Protein AF-A0A701KYA1-F1 (afdb_monomer_lite)

Structure (mmCIF, N/CA/C/O backbone):
data_AF-A0A701KYA1-F1
#
_entry.id   AF-A0A701KYA1-F1
#
loop_
_atom_site.group_PDB
_atom_site.id
_atom_site.type_symbol
_atom_site.label_atom_id
_atom_site.label_alt_id
_atom_site.label_comp_id
_atom_site.label_asym_id
_atom_site.label_entity_id
_atom_site.label_seq_id
_atom_site.pdbx_PDB_ins_code
_atom_site.Cartn_x
_atom_site.Cartn_y
_atom_site.Cartn_z
_atom_site.occupancy
_atom_site.B_iso_or_equiv
_atom_site.auth_seq_id
_atom_site.auth_comp_id
_atom_site.auth_asym_id
_atom_site.auth_atom_id
_atom_site.pdbx_PDB_model_num
ATOM 1 N N . ASN A 1 1 ? -3.002 10.392 38.183 1.00 80.44 1 ASN A N 1
ATOM 2 C CA . ASN A 1 1 ? -1.542 10.617 38.236 1.00 80.44 1 ASN A CA 1
ATOM 3 C C . ASN A 1 1 ? -1.045 10.773 36.803 1.00 80.44 1 ASN A C 1
ATOM 5 O O . ASN A 1 1 ? -1.096 9.804 36.053 1.00 80.44 1 ASN A O 1
ATOM 9 N N . GLU A 1 2 ? -0.655 11.989 36.421 1.00 92.44 2 GLU A N 1
ATOM 10 C CA . GLU A 1 2 ? -0.251 12.372 35.055 1.00 92.44 2 GLU A CA 1
ATOM 11 C C . GLU A 1 2 ? 0.993 11.626 34.557 1.00 92.44 2 GLU A C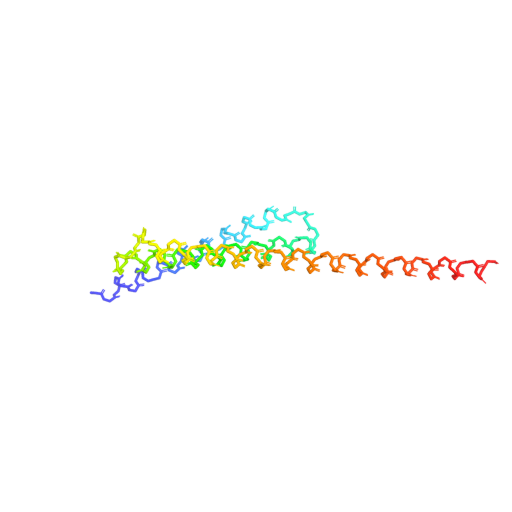 1
ATOM 13 O O . GLU A 1 2 ? 1.091 11.310 33.373 1.00 92.44 2 GLU A O 1
ATOM 18 N N . LEU A 1 3 ? 1.890 11.233 35.469 1.00 93.44 3 LEU A N 1
ATOM 19 C CA . LEU A 1 3 ? 3.074 10.449 35.122 1.00 93.44 3 LEU A CA 1
ATOM 20 C C . LEU A 1 3 ? 2.693 9.102 34.489 1.00 93.44 3 LEU A C 1
ATOM 22 O O . LEU A 1 3 ? 3.246 8.736 33.460 1.00 93.44 3 LEU A O 1
ATOM 26 N N . LYS A 1 4 ? 1.687 8.407 35.043 1.00 92.38 4 LYS A N 1
ATOM 27 C CA . LYS A 1 4 ? 1.215 7.114 34.513 1.00 92.38 4 LYS A CA 1
ATOM 28 C C . LYS A 1 4 ? 0.653 7.242 33.096 1.00 92.38 4 LYS A C 1
ATOM 30 O O . LYS A 1 4 ? 0.940 6.398 32.257 1.00 92.38 4 LYS A O 1
ATOM 35 N N . LYS A 1 5 ? -0.121 8.300 32.821 1.00 93.50 5 LYS A N 1
ATOM 36 C CA . LYS A 1 5 ? -0.648 8.570 31.473 1.00 93.50 5 LYS A CA 1
ATOM 37 C C . LYS A 1 5 ? 0.489 8.833 30.490 1.00 93.50 5 LYS A C 1
ATOM 39 O O . LYS A 1 5 ? 0.517 8.226 29.428 1.00 93.50 5 LYS A O 1
ATOM 44 N N . LYS A 1 6 ? 1.454 9.676 30.874 1.00 94.88 6 LYS A N 1
ATOM 45 C CA . LYS A 1 6 ? 2.614 9.995 30.035 1.00 94.88 6 LYS A CA 1
ATOM 46 C C . LYS A 1 6 ? 3.460 8.756 29.734 1.00 94.88 6 LYS A C 1
ATOM 48 O O . LYS A 1 6 ? 3.854 8.572 28.589 1.00 94.88 6 LYS A O 1
ATOM 53 N N . THR A 1 7 ? 3.689 7.887 30.720 1.00 94.44 7 THR A N 1
ATOM 54 C CA . THR A 1 7 ? 4.370 6.601 30.508 1.00 94.44 7 THR A CA 1
ATOM 55 C C . THR A 1 7 ? 3.614 5.728 29.511 1.00 94.44 7 THR A C 1
ATOM 57 O O . THR A 1 7 ? 4.227 5.254 28.566 1.00 94.44 7 THR A O 1
ATOM 60 N N . LEU A 1 8 ? 2.294 5.572 29.659 1.00 95.19 8 LEU A N 1
ATOM 61 C CA . LEU A 1 8 ? 1.483 4.789 28.718 1.00 95.19 8 LEU A CA 1
ATOM 62 C C . LEU A 1 8 ? 1.570 5.330 27.285 1.00 95.19 8 LEU A C 1
ATOM 64 O O . LEU A 1 8 ? 1.764 4.552 26.355 1.00 95.19 8 LEU A O 1
ATOM 68 N N . THR A 1 9 ? 1.482 6.652 27.105 1.00 94.69 9 THR A N 1
ATOM 69 C CA . THR A 1 9 ? 1.638 7.284 25.788 1.00 94.69 9 THR A CA 1
ATOM 70 C C . THR A 1 9 ? 3.012 6.996 25.184 1.00 94.69 9 THR A C 1
ATOM 72 O O . THR A 1 9 ? 3.088 6.571 24.036 1.00 94.69 9 THR A O 1
ATOM 75 N N . LEU A 1 10 ? 4.092 7.193 25.947 1.00 96.00 10 LEU A N 1
ATOM 76 C CA . LEU A 1 10 ? 5.457 6.980 25.455 1.00 96.00 10 LEU A CA 1
ATOM 77 C C . LEU A 1 10 ? 5.720 5.509 25.113 1.00 96.00 10 LEU A C 1
ATOM 79 O O . LEU A 1 10 ? 6.315 5.218 24.081 1.00 96.00 10 LEU A O 1
ATOM 83 N N . THR A 1 11 ? 5.253 4.572 25.940 1.00 94.75 11 THR A N 1
ATOM 84 C CA . THR A 1 11 ? 5.404 3.138 25.661 1.00 94.75 11 THR A CA 1
ATOM 85 C C . THR A 1 11 ? 4.608 2.717 24.424 1.00 94.75 11 THR A C 1
ATOM 87 O O . THR A 1 11 ? 5.108 1.920 23.639 1.00 94.75 11 THR A O 1
ATOM 90 N N . SER A 1 12 ? 3.414 3.282 24.206 1.00 93.56 12 SER A N 1
ATOM 91 C CA . SER A 1 12 ? 2.654 3.061 22.966 1.00 93.56 12 SER A CA 1
ATOM 92 C C . SER A 1 12 ? 3.420 3.563 21.743 1.00 93.56 12 SER A C 1
ATOM 94 O O . SER A 1 12 ? 3.532 2.841 20.761 1.00 93.56 12 SER A O 1
ATOM 96 N N . GLN A 1 13 ? 3.995 4.766 21.821 1.00 95.00 13 GLN A N 1
ATOM 97 C CA . GLN A 1 13 ? 4.779 5.344 20.725 1.00 95.00 13 GLN A CA 1
ATOM 98 C C . GLN A 1 13 ? 6.008 4.492 20.382 1.00 95.00 13 GLN A C 1
ATOM 100 O O . GLN A 1 13 ? 6.266 4.254 19.206 1.00 95.00 13 GLN A O 1
ATOM 105 N N . LEU A 1 14 ? 6.728 3.990 21.392 1.00 96.44 14 LEU A N 1
ATOM 106 C CA . LEU A 1 14 ? 7.864 3.087 21.183 1.00 96.44 14 LEU A CA 1
ATOM 107 C C . LEU A 1 14 ? 7.433 1.764 20.539 1.00 96.44 14 LEU A C 1
ATOM 109 O O . LEU A 1 14 ? 8.089 1.291 19.617 1.00 96.44 14 LEU A O 1
ATOM 113 N N . ALA A 1 15 ? 6.316 1.180 20.978 1.00 94.81 15 ALA A N 1
ATOM 114 C CA . ALA A 1 15 ? 5.798 -0.052 20.386 1.00 94.81 15 ALA A CA 1
ATOM 115 C C . ALA A 1 15 ? 5.411 0.134 18.906 1.00 94.81 15 ALA A C 1
ATOM 117 O O . ALA A 1 15 ? 5.691 -0.740 18.076 1.00 94.81 15 ALA A O 1
ATOM 118 N N . ASP A 1 16 ? 4.815 1.280 18.567 1.00 92.31 16 ASP A N 1
ATOM 119 C CA . ASP A 1 16 ? 4.489 1.646 17.187 1.00 92.31 16 ASP A CA 1
ATOM 120 C C . ASP A 1 16 ? 5.759 1.829 16.342 1.00 92.31 16 ASP A C 1
ATOM 122 O O . ASP A 1 16 ? 5.828 1.343 15.210 1.00 92.31 16 ASP A O 1
ATOM 126 N N . GLU A 1 17 ? 6.782 2.486 16.891 1.00 94.50 17 GLU A N 1
ATOM 127 C CA . GLU A 1 17 ? 8.077 2.676 16.232 1.00 94.50 17 GLU A CA 1
ATOM 128 C C . GLU A 1 17 ? 8.776 1.339 15.962 1.00 94.50 17 GLU A C 1
ATOM 130 O O . GLU A 1 17 ? 9.148 1.057 14.822 1.00 94.50 17 GLU A O 1
ATOM 135 N N . GLU A 1 18 ? 8.879 0.467 16.965 1.00 94.69 18 GLU A N 1
ATOM 136 C CA . GLU A 1 18 ? 9.459 -0.865 16.794 1.00 94.69 18 GLU A CA 1
ATOM 137 C C . GLU A 1 18 ? 8.714 -1.690 15.737 1.00 94.69 18 GLU A C 1
ATOM 139 O O . GLU A 1 18 ? 9.329 -2.431 14.965 1.00 94.69 18 GLU A O 1
ATOM 144 N N . SER A 1 19 ? 7.383 -1.580 15.690 1.00 92.81 19 SER A N 1
ATOM 145 C CA . SER A 1 19 ? 6.565 -2.253 14.681 1.00 92.81 19 SER A CA 1
ATOM 146 C C . SER A 1 19 ? 6.905 -1.765 13.272 1.00 92.81 19 SER A C 1
ATOM 148 O O . SER A 1 19 ? 7.152 -2.582 12.380 1.00 92.81 19 SER A O 1
ATOM 150 N N . ARG A 1 20 ? 7.016 -0.444 13.086 1.00 90.12 20 ARG A N 1
ATOM 151 C CA . ARG A 1 20 ? 7.411 0.167 11.807 1.00 90.12 20 ARG A CA 1
ATOM 152 C C . ARG A 1 20 ? 8.806 -0.270 11.378 1.00 90.12 20 ARG A C 1
ATOM 154 O O . ARG A 1 20 ? 8.990 -0.655 10.227 1.00 90.12 20 ARG A O 1
ATOM 161 N N . VAL A 1 21 ? 9.772 -0.273 12.296 1.00 94.12 21 VAL A N 1
ATOM 162 C CA . VAL A 1 21 ? 11.144 -0.725 12.012 1.00 94.12 21 VAL A CA 1
ATOM 163 C C . VAL A 1 21 ? 11.157 -2.198 11.596 1.00 94.12 21 VAL A C 1
ATOM 165 O O . VAL A 1 21 ? 11.783 -2.554 10.599 1.00 94.12 21 VAL A O 1
ATOM 168 N N . ARG A 1 22 ? 10.410 -3.068 12.290 1.00 93.88 22 ARG A N 1
ATOM 169 C CA . ARG A 1 22 ? 10.282 -4.486 11.903 1.00 93.88 22 ARG A CA 1
ATOM 170 C C . ARG A 1 22 ? 9.687 -4.653 10.505 1.00 93.88 22 ARG A C 1
ATOM 172 O O . ARG A 1 22 ? 10.190 -5.469 9.735 1.0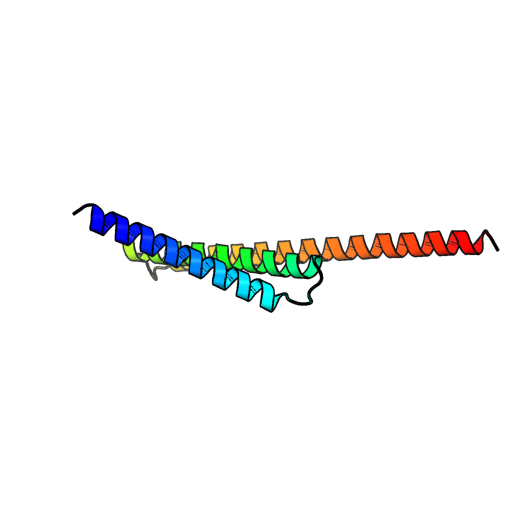0 93.88 22 ARG A O 1
ATOM 179 N N . GLN A 1 23 ? 8.658 -3.882 10.160 1.00 89.62 23 GLN A N 1
ATOM 180 C CA . GLN A 1 23 ? 8.063 -3.900 8.820 1.00 89.62 23 GLN A CA 1
ATOM 181 C C . GLN A 1 23 ? 9.055 -3.434 7.748 1.00 89.62 23 GLN A C 1
ATOM 183 O O . GLN A 1 23 ? 9.169 -4.077 6.705 1.00 89.62 23 GLN A O 1
ATOM 188 N N . GLN A 1 24 ? 9.817 -2.371 8.017 1.00 90.06 24 GLN A N 1
ATOM 189 C CA . GLN A 1 24 ? 10.867 -1.889 7.116 1.00 90.06 24 GLN A CA 1
ATOM 190 C C . GLN A 1 24 ? 11.962 -2.940 6.901 1.00 90.06 24 GLN A C 1
ATOM 192 O O . GLN A 1 24 ? 12.359 -3.185 5.764 1.00 90.06 24 GLN A O 1
ATOM 197 N N . HIS A 1 25 ? 12.416 -3.612 7.962 1.00 94.38 25 HIS A N 1
ATOM 198 C CA . HIS A 1 25 ? 13.398 -4.693 7.844 1.00 94.38 25 HIS A CA 1
ATOM 199 C C . HIS A 1 25 ? 12.855 -5.886 7.054 1.00 94.38 25 HIS A C 1
ATOM 201 O O . HIS A 1 25 ? 13.553 -6.418 6.193 1.00 94.38 25 HIS A O 1
ATOM 207 N N . ALA A 1 26 ? 11.608 -6.291 7.303 1.00 91.94 26 ALA A N 1
ATOM 208 C CA . ALA A 1 26 ? 10.970 -7.371 6.556 1.00 91.94 26 ALA A CA 1
ATOM 209 C C . ALA A 1 26 ? 10.859 -7.033 5.061 1.00 91.94 26 ALA A C 1
ATOM 211 O O . ALA A 1 26 ? 11.157 -7.877 4.219 1.00 91.94 26 ALA A O 1
ATOM 212 N N . LEU A 1 27 ? 10.505 -5.790 4.729 1.00 90.56 27 LEU A N 1
ATOM 213 C CA . LEU A 1 27 ? 10.462 -5.296 3.354 1.00 90.56 27 LEU A CA 1
ATOM 214 C C . LEU A 1 27 ? 11.851 -5.287 2.701 1.00 90.56 27 LEU A C 1
ATOM 216 O O . LEU A 1 27 ? 12.001 -5.756 1.572 1.00 90.56 27 LEU A O 1
ATOM 220 N N . ALA A 1 28 ? 12.870 -4.797 3.407 1.00 91.06 28 ALA A N 1
ATOM 221 C CA . ALA A 1 28 ? 14.243 -4.776 2.908 1.00 91.06 28 ALA A CA 1
ATOM 222 C C . ALA A 1 28 ? 14.766 -6.192 2.625 1.00 91.06 28 ALA A C 1
ATOM 224 O O . ALA A 1 28 ? 15.417 -6.419 1.608 1.00 91.06 28 ALA A O 1
ATOM 225 N N . LEU A 1 29 ? 14.438 -7.158 3.487 1.00 93.56 29 LEU A N 1
ATOM 226 C CA . LEU A 1 29 ? 14.777 -8.565 3.276 1.00 93.56 29 LEU A CA 1
ATOM 227 C C . LEU A 1 29 ? 13.992 -9.171 2.105 1.00 93.56 29 LEU A C 1
ATOM 229 O O . LEU A 1 29 ? 14.584 -9.840 1.265 1.00 93.56 29 LEU A O 1
ATOM 233 N N . ALA A 1 30 ? 12.686 -8.909 2.013 1.00 91.00 30 ALA A N 1
ATOM 234 C CA . ALA A 1 30 ? 11.831 -9.427 0.943 1.00 91.00 30 ALA A CA 1
ATOM 235 C C . ALA A 1 30 ? 12.199 -8.878 -0.444 1.00 91.00 30 ALA A C 1
ATOM 237 O O . ALA A 1 30 ? 11.957 -9.537 -1.451 1.00 91.00 30 ALA A O 1
ATOM 238 N N . THR A 1 31 ? 12.786 -7.682 -0.494 1.00 92.62 31 THR A N 1
ATOM 239 C CA . THR A 1 31 ? 13.214 -7.016 -1.734 1.00 92.62 31 THR A CA 1
ATOM 240 C C . THR A 1 31 ? 14.719 -7.114 -1.979 1.00 92.62 31 THR A C 1
ATOM 242 O O . THR A 1 31 ? 15.232 -6.540 -2.942 1.00 92.62 31 THR A O 1
ATOM 245 N N . MET A 1 32 ? 15.448 -7.858 -1.142 1.00 93.75 32 MET A N 1
ATOM 246 C CA . MET A 1 32 ? 16.886 -8.049 -1.296 1.00 93.75 32 MET A CA 1
ATOM 247 C C . MET A 1 32 ? 17.191 -8.722 -2.640 1.00 93.75 32 MET A C 1
ATOM 249 O O . MET A 1 32 ? 16.650 -9.775 -2.965 1.00 93.75 32 MET A O 1
ATOM 253 N N . GLY A 1 33 ? 18.066 -8.100 -3.431 1.00 91.75 33 GLY A N 1
ATOM 254 C CA . GLY A 1 33 ? 18.424 -8.578 -4.770 1.00 91.75 33 GLY A CA 1
ATOM 255 C C . GLY A 1 33 ? 17.470 -8.139 -5.887 1.00 91.75 33 GLY A C 1
ATOM 256 O O . GLY A 1 33 ? 17.775 -8.374 -7.055 1.00 91.75 33 GLY A O 1
ATOM 257 N N . MET A 1 34 ? 16.361 -7.459 -5.575 1.00 93.81 34 MET A N 1
ATOM 258 C CA . MET A 1 34 ? 15.565 -6.768 -6.593 1.00 93.81 34 MET A CA 1
ATOM 259 C C . MET A 1 34 ? 16.308 -5.518 -7.081 1.00 93.81 34 MET A C 1
ATOM 261 O O . MET A 1 34 ? 16.892 -4.784 -6.286 1.00 93.81 34 MET A O 1
ATOM 265 N N . GLY A 1 35 ? 16.253 -5.239 -8.387 1.00 93.75 35 GLY A N 1
ATOM 266 C CA . GLY A 1 35 ? 16.680 -3.938 -8.913 1.00 93.75 35 GLY A CA 1
ATOM 267 C C . GLY A 1 35 ? 15.763 -2.812 -8.422 1.00 93.75 35 GLY A C 1
ATOM 268 O O . GLY A 1 35 ? 14.593 -3.062 -8.125 1.00 93.75 35 GLY A O 1
ATOM 269 N N . ASP A 1 36 ? 16.261 -1.573 -8.378 1.00 92.50 36 ASP A N 1
ATOM 270 C CA . ASP A 1 36 ? 15.539 -0.426 -7.797 1.00 92.50 36 ASP A CA 1
ATOM 271 C C . ASP A 1 36 ? 14.121 -0.243 -8.364 1.00 92.50 36 ASP A C 1
ATOM 273 O O . ASP A 1 36 ? 13.186 0.028 -7.611 1.00 92.50 36 ASP A O 1
ATOM 277 N N . GLN A 1 37 ? 13.934 -0.463 -9.671 1.00 92.12 37 GLN A N 1
ATOM 278 C CA . GLN A 1 37 ? 12.620 -0.401 -10.319 1.00 92.12 37 GLN A CA 1
ATOM 279 C C . GLN A 1 37 ? 11.662 -1.477 -9.793 1.00 92.12 37 GLN A C 1
ATOM 281 O O . GLN A 1 37 ? 10.519 -1.171 -9.467 1.00 92.12 37 GLN A O 1
ATOM 286 N N . GLN A 1 38 ? 12.115 -2.728 -9.673 1.00 92.25 38 GLN A N 1
ATOM 287 C CA . GLN A 1 38 ? 11.278 -3.823 -9.171 1.00 92.25 38 GLN A CA 1
ATOM 288 C C . GLN A 1 38 ? 10.996 -3.684 -7.674 1.00 92.25 38 GLN A C 1
ATOM 290 O O . GLN A 1 38 ? 9.876 -3.937 -7.233 1.00 92.25 38 GLN A O 1
ATOM 295 N N . ARG A 1 39 ? 11.973 -3.195 -6.902 1.00 94.31 39 ARG A N 1
ATOM 296 C CA . ARG A 1 39 ? 11.757 -2.841 -5.497 1.00 94.31 39 ARG A CA 1
ATOM 297 C C . ARG A 1 39 ? 10.688 -1.757 -5.370 1.00 94.31 39 ARG A C 1
ATOM 299 O O . ARG A 1 39 ? 9.720 -1.959 -4.648 1.00 94.31 39 ARG A O 1
ATOM 306 N N . GLY A 1 40 ? 10.805 -0.656 -6.116 1.00 93.50 40 GLY A N 1
ATOM 307 C CA . GLY A 1 40 ? 9.794 0.407 -6.118 1.00 93.50 40 GLY A CA 1
ATOM 308 C C . GLY A 1 40 ? 8.407 -0.098 -6.535 1.00 93.50 40 GLY A C 1
ATOM 309 O O . GLY A 1 40 ? 7.401 0.291 -5.943 1.00 93.50 40 GLY A O 1
ATOM 310 N N . ARG A 1 41 ? 8.355 -1.037 -7.493 1.00 95.12 41 ARG A N 1
ATOM 311 C CA . ARG A 1 41 ? 7.116 -1.713 -7.912 1.00 95.12 41 ARG A CA 1
ATOM 312 C C . ARG A 1 41 ? 6.423 -2.458 -6.786 1.00 95.12 41 ARG A C 1
ATOM 314 O O . ARG A 1 41 ? 5.213 -2.318 -6.588 1.00 95.12 41 ARG A O 1
ATOM 321 N N . TYR A 1 4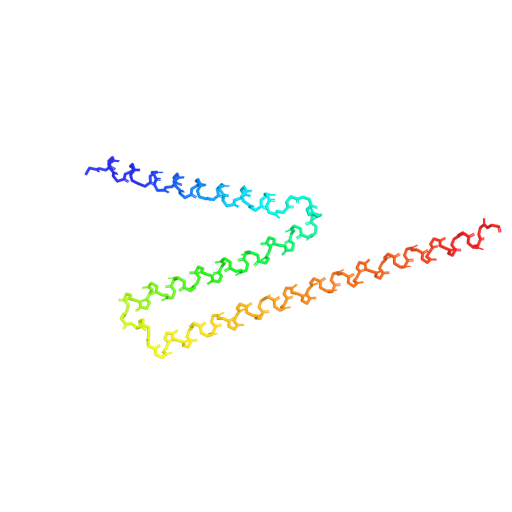2 ? 7.212 -3.238 -6.066 1.00 94.25 42 TYR A N 1
ATOM 322 C CA . TYR A 1 42 ? 6.766 -4.028 -4.933 1.00 94.25 42 TYR A CA 1
ATOM 323 C C . TYR A 1 42 ? 6.329 -3.146 -3.756 1.00 94.25 42 TYR A C 1
ATOM 325 O O . TYR A 1 42 ? 5.269 -3.370 -3.173 1.00 94.25 42 TYR A O 1
ATOM 333 N N . GLU A 1 43 ? 7.101 -2.103 -3.443 1.00 93.94 43 GLU A N 1
ATOM 334 C CA . GLU A 1 43 ? 6.785 -1.154 -2.374 1.00 93.94 43 GLU A CA 1
ATOM 335 C C . GLU A 1 43 ? 5.449 -0.441 -2.596 1.00 93.94 43 GLU A C 1
ATOM 337 O O . GLU A 1 43 ? 4.645 -0.346 -1.670 1.00 93.94 43 GLU A O 1
ATOM 342 N N . GLU A 1 44 ? 5.182 0.043 -3.810 1.00 95.44 44 GLU A N 1
ATOM 343 C CA . GLU A 1 44 ? 3.916 0.717 -4.112 1.00 95.44 44 GLU A CA 1
ATOM 344 C C . GLU A 1 44 ? 2.732 -0.256 -4.081 1.00 95.44 44 GLU A C 1
ATOM 346 O O . GLU A 1 44 ? 1.680 0.072 -3.532 1.00 95.44 44 GLU A O 1
ATOM 351 N N . HIS A 1 45 ? 2.912 -1.482 -4.585 1.00 94.44 45 HIS A N 1
ATOM 352 C CA . HIS A 1 45 ? 1.887 -2.523 -4.488 1.00 94.44 45 HIS A CA 1
ATOM 353 C C . HIS A 1 45 ? 1.504 -2.794 -3.025 1.00 94.44 45 HIS A C 1
ATOM 355 O O . HIS A 1 45 ? 0.320 -2.827 -2.684 1.00 94.44 45 HIS A O 1
ATOM 361 N N . LEU A 1 46 ? 2.500 -2.916 -2.141 1.00 94.00 46 LEU A N 1
ATOM 362 C CA . LEU A 1 46 ? 2.267 -3.082 -0.707 1.00 94.00 46 LEU A CA 1
ATOM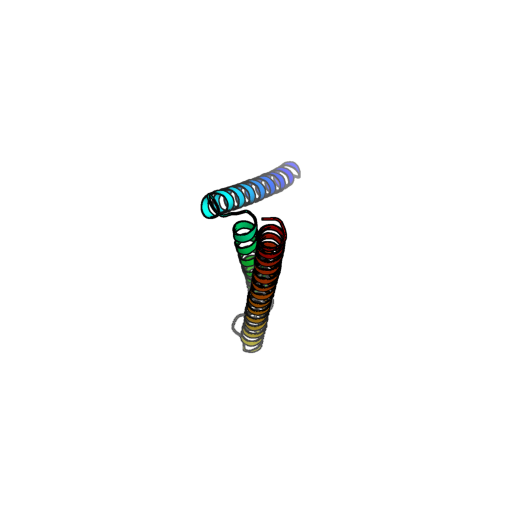 363 C C . LEU A 1 46 ? 1.585 -1.867 -0.076 1.00 94.00 46 LEU A C 1
ATOM 365 O O . LEU A 1 46 ? 0.677 -2.049 0.731 1.00 94.00 46 LEU A O 1
ATOM 369 N N . LYS A 1 47 ? 1.979 -0.639 -0.432 1.00 94.69 47 LYS A N 1
ATOM 370 C CA . LYS A 1 47 ? 1.329 0.582 0.077 1.00 94.69 47 LYS A CA 1
ATOM 371 C C . LYS A 1 47 ? -0.153 0.627 -0.288 1.00 94.69 47 LYS A C 1
ATOM 373 O O . LYS A 1 47 ? -0.972 0.941 0.573 1.00 94.69 47 LYS A O 1
ATOM 378 N N . ILE A 1 48 ? -0.501 0.274 -1.529 1.00 94.81 48 ILE A N 1
ATOM 379 C CA . ILE A 1 48 ? -1.895 0.201 -1.990 1.00 94.81 48 ILE A CA 1
ATOM 380 C C . ILE A 1 48 ? -2.691 -0.792 -1.127 1.00 94.81 48 ILE A C 1
ATOM 382 O O . ILE A 1 48 ? -3.762 -0.451 -0.622 1.00 94.81 48 ILE A O 1
ATOM 386 N N . GLN A 1 49 ? -2.151 -1.993 -0.900 1.00 94.69 49 GLN A N 1
ATOM 387 C CA . GLN A 1 49 ? -2.801 -3.017 -0.074 1.00 94.69 49 GLN A CA 1
ATOM 388 C C . GLN A 1 49 ? -2.929 -2.606 1.400 1.00 94.69 49 GLN A C 1
ATOM 390 O O . GLN A 1 49 ? -3.975 -2.815 2.012 1.00 94.69 49 GLN A O 1
ATOM 395 N N . GLN A 1 50 ? -1.885 -2.008 1.980 1.00 94.38 50 GLN A N 1
ATOM 396 C CA . GLN A 1 50 ? -1.893 -1.565 3.377 1.00 94.38 50 GLN A CA 1
ATOM 397 C C . GLN A 1 50 ? -2.925 -0.464 3.606 1.00 94.38 50 GLN A C 1
ATOM 399 O O . GLN A 1 50 ? -3.735 -0.574 4.525 1.00 94.38 50 GLN A O 1
ATOM 404 N N . HIS A 1 51 ? -2.954 0.548 2.736 1.00 95.31 51 HIS A N 1
ATOM 405 C CA . HIS A 1 51 ? -3.940 1.621 2.823 1.00 95.31 51 HIS A CA 1
ATOM 406 C C . HIS A 1 51 ? -5.371 1.077 2.762 1.00 95.31 51 HIS A C 1
ATOM 408 O O . HIS A 1 51 ? -6.239 1.484 3.531 1.00 95.31 51 HIS A O 1
ATOM 414 N N . TYR A 1 52 ? -5.608 0.104 1.885 1.00 97.00 52 TYR A N 1
ATOM 415 C CA . TYR A 1 52 ? -6.897 -0.561 1.786 1.00 97.00 52 TYR A CA 1
ATOM 416 C C . TYR A 1 52 ? -7.298 -1.292 3.076 1.00 97.00 52 TYR A C 1
ATOM 418 O O . TYR A 1 52 ? -8.415 -1.132 3.574 1.00 97.00 52 TYR A O 1
ATOM 426 N N . GLN A 1 53 ? -6.367 -2.052 3.656 1.00 95.88 53 GLN A N 1
ATOM 427 C CA . GLN A 1 53 ? -6.589 -2.762 4.913 1.00 95.88 53 GLN A CA 1
ATOM 428 C C . GLN A 1 53 ? -6.904 -1.800 6.069 1.00 95.88 53 GLN A C 1
ATOM 430 O O . GLN A 1 53 ? -7.757 -2.101 6.907 1.00 95.88 53 GLN A O 1
ATOM 435 N N . GLU A 1 54 ? -6.257 -0.632 6.111 1.00 96.75 54 GLU A N 1
ATOM 436 C CA . GLU A 1 54 ? -6.552 0.420 7.090 1.00 96.75 54 GLU A CA 1
ATOM 437 C C . GLU A 1 54 ? -7.987 0.945 6.952 1.00 96.75 54 GLU A C 1
ATOM 439 O O . GLU A 1 54 ? -8.681 1.080 7.966 1.00 96.75 54 GLU A O 1
ATOM 444 N N . GLN A 1 55 ? -8.452 1.190 5.719 1.00 97.75 55 GLN A N 1
ATOM 445 C CA . GLN A 1 55 ? -9.824 1.639 5.446 1.00 97.75 55 GLN A CA 1
ATOM 446 C C . GLN A 1 55 ? -10.861 0.582 5.843 1.00 97.75 55 GLN A C 1
ATOM 448 O O . GLN A 1 55 ? -11.853 0.915 6.492 1.00 97.75 55 GLN A O 1
ATOM 453 N N . LEU A 1 56 ? -10.619 -0.697 5.533 1.00 97.81 56 LEU A N 1
ATOM 454 C CA . LEU A 1 56 ? -11.497 -1.794 5.956 1.00 97.81 56 LEU A CA 1
ATOM 455 C C . LEU A 1 56 ? -11.588 -1.906 7.479 1.00 97.81 56 LEU A C 1
ATOM 457 O O . LEU A 1 56 ? -12.678 -2.036 8.037 1.00 97.81 56 LEU A O 1
ATOM 461 N N . GLU A 1 57 ? -10.455 -1.831 8.177 1.00 97.94 57 GLU A N 1
ATOM 462 C CA . GLU A 1 57 ? -10.457 -1.894 9.638 1.00 97.94 57 GLU A CA 1
ATOM 463 C C . GLU A 1 57 ? -11.122 -0.660 10.261 1.00 97.94 57 GLU A C 1
ATOM 465 O O . GLU A 1 57 ? -11.789 -0.779 11.292 1.00 97.94 57 GLU A O 1
ATOM 470 N N . GLN A 1 58 ? -10.998 0.518 9.643 1.00 98.06 58 GLN A N 1
ATOM 471 C CA . GLN A 1 58 ? -11.751 1.702 10.053 1.00 98.06 58 GLN A CA 1
ATOM 472 C C . GLN A 1 58 ? -13.259 1.509 9.862 1.00 98.06 58 GLN A C 1
ATOM 474 O O . GLN A 1 58 ? -14.003 1.676 10.829 1.00 98.06 58 GLN A O 1
ATOM 479 N N . LEU A 1 59 ? -13.698 1.081 8.674 1.00 98.25 59 LEU A N 1
ATOM 480 C CA . LEU A 1 59 ? -15.101 0.777 8.381 1.00 98.25 59 LEU A CA 1
ATOM 481 C C . LEU A 1 59 ? -15.668 -0.216 9.403 1.00 98.25 59 LEU A C 1
ATOM 483 O O . LEU A 1 59 ? -16.703 0.028 10.017 1.00 98.25 59 LEU A O 1
ATOM 487 N N . LYS A 1 60 ? -14.947 -1.307 9.664 1.00 98.25 60 LYS A N 1
ATOM 488 C CA . LYS A 1 60 ? -15.323 -2.328 10.647 1.00 98.25 60 LYS A CA 1
ATOM 489 C C . LYS A 1 60 ? -15.460 -1.775 12.061 1.00 98.25 60 LYS A C 1
ATOM 491 O O . LYS A 1 60 ? -16.424 -2.117 12.751 1.00 98.25 60 LYS A O 1
ATOM 496 N N . ARG A 1 61 ? -14.512 -0.954 12.524 1.00 98.44 61 ARG A N 1
ATOM 497 C CA . ARG A 1 61 ? -14.590 -0.320 13.852 1.00 98.44 61 ARG A CA 1
ATOM 498 C C . ARG A 1 61 ? -15.799 0.605 13.950 1.00 98.44 61 ARG A C 1
ATOM 500 O O . ARG A 1 61 ? -16.567 0.487 14.906 1.00 98.44 61 ARG A O 1
ATOM 507 N N . ASP A 1 62 ? -15.998 1.459 12.954 1.00 98.06 62 ASP A N 1
ATOM 508 C CA . ASP A 1 62 ? -17.081 2.443 12.939 1.00 98.06 62 ASP A CA 1
ATOM 509 C C . ASP A 1 62 ? -18.453 1.767 12.858 1.00 98.06 62 ASP A C 1
ATOM 511 O O . ASP A 1 62 ? -19.369 2.123 13.604 1.00 98.06 62 ASP A O 1
ATOM 515 N N . SER A 1 63 ? -18.593 0.736 12.024 1.00 98.25 63 SER A N 1
ATOM 516 C CA . SER A 1 63 ? -19.829 -0.040 11.911 1.00 98.25 63 SER A CA 1
ATOM 517 C C . SER A 1 63 ? -20.146 -0.822 13.180 1.00 98.25 63 SER A C 1
ATOM 519 O O . SER A 1 63 ? -21.310 -0.911 13.566 1.00 98.25 63 SER A O 1
ATOM 521 N N . LYS A 1 64 ? -19.138 -1.343 13.892 1.00 98.25 64 LYS A N 1
ATOM 522 C CA . LYS A 1 64 ? -19.358 -1.956 15.213 1.00 98.25 64 LYS A CA 1
ATOM 523 C C . LYS A 1 64 ? -19.850 -0.933 16.230 1.00 98.25 64 LYS A C 1
ATOM 525 O O . LYS A 1 64 ? -20.807 -1.213 16.943 1.00 98.25 64 LYS A O 1
ATOM 530 N N . ALA A 1 65 ? -19.235 0.248 16.274 1.00 97.75 65 ALA A N 1
ATOM 531 C CA . ALA A 1 65 ? -19.634 1.315 17.190 1.00 97.75 65 ALA A CA 1
ATOM 532 C C . ALA A 1 65 ? -21.062 1.820 16.917 1.00 97.75 65 ALA A C 1
ATOM 534 O O . ALA A 1 65 ? -21.788 2.151 17.851 1.00 97.75 65 ALA A O 1
ATOM 535 N N . LYS A 1 66 ? -21.475 1.845 15.645 1.00 97.62 66 LYS A N 1
ATOM 536 C CA . LYS A 1 66 ? -22.815 2.271 15.211 1.00 97.62 66 LYS A CA 1
ATOM 537 C C . LYS A 1 66 ? -23.856 1.146 15.193 1.00 97.62 66 LYS A C 1
ATOM 539 O O . LYS A 1 66 ? -25.016 1.414 14.902 1.00 97.62 66 LYS A O 1
ATOM 544 N N . GLY A 1 67 ? -23.465 -0.098 15.479 1.00 97.81 67 GLY A N 1
ATOM 545 C CA . GLY A 1 67 ? -24.358 -1.260 15.420 1.00 97.81 67 GLY A CA 1
ATOM 546 C C . GLY A 1 67 ? -24.777 -1.676 14.003 1.00 97.81 67 GLY A C 1
ATOM 547 O O . GLY A 1 67 ? -25.727 -2.436 13.857 1.00 97.81 67 GLY A O 1
ATOM 548 N N . THR A 1 68 ? -24.083 -1.203 12.966 1.00 98.12 68 THR A N 1
ATOM 549 C CA . THR A 1 68 ? -24.345 -1.537 11.553 1.00 98.12 68 THR A CA 1
ATOM 550 C C . THR A 1 68 ? -23.412 -2.621 11.010 1.00 98.12 68 THR A C 1
ATOM 552 O O . THR A 1 68 ? -23.461 -2.965 9.834 1.00 98.12 68 THR A O 1
ATOM 555 N N . TYR A 1 69 ? -22.532 -3.180 11.844 1.00 97.81 69 TYR A N 1
ATOM 556 C CA . TYR A 1 69 ? -21.634 -4.253 11.423 1.00 97.81 69 TYR A CA 1
ATOM 557 C C . TYR A 1 69 ? -22.421 -5.477 10.934 1.00 97.81 69 TYR A C 1
ATOM 559 O O . TYR A 1 69 ? -23.258 -6.015 11.658 1.00 97.81 69 TYR A O 1
ATOM 567 N N . GLY A 1 70 ? -22.128 -5.928 9.713 1.00 96.69 70 GLY A N 1
ATOM 568 C CA . GLY A 1 70 ? -22.827 -7.047 9.078 1.00 96.69 70 GLY A CA 1
ATOM 569 C C . GLY A 1 70 ? -24.175 -6.692 8.439 1.00 96.69 70 GLY A C 1
ATOM 570 O O . GLY A 1 70 ? -24.863 -7.606 7.977 1.00 96.69 70 GLY A O 1
ATOM 571 N N . SER A 1 71 ? -24.556 -5.411 8.388 1.00 98.44 71 SER A N 1
ATOM 572 C CA . SER A 1 71 ? -25.716 -4.954 7.614 1.00 98.44 71 SER A CA 1
ATOM 573 C C . SER A 1 71 ? -25.457 -5.015 6.102 1.00 98.44 71 SER A C 1
ATOM 575 O O . SER A 1 71 ? -24.329 -5.263 5.659 1.00 98.44 71 SER A O 1
ATOM 577 N N . ASP A 1 72 ? -26.500 -4.796 5.299 1.00 98.44 72 ASP A N 1
ATOM 578 C CA . ASP A 1 72 ? -26.348 -4.683 3.845 1.00 98.44 72 ASP A CA 1
ATOM 579 C C . ASP A 1 72 ? -25.508 -3.462 3.462 1.00 98.44 72 ASP A C 1
ATOM 581 O O . ASP A 1 72 ? -24.636 -3.571 2.604 1.00 98.44 72 ASP A O 1
ATOM 585 N N . GLU A 1 73 ? -25.681 -2.337 4.156 1.00 97.44 73 GLU A N 1
ATOM 586 C CA . GLU A 1 73 ? -24.895 -1.121 3.930 1.00 97.44 73 GLU A CA 1
ATOM 587 C C . GLU A 1 73 ? -23.409 -1.346 4.244 1.00 97.44 73 GLU A C 1
ATOM 589 O O . GLU A 1 73 ? -22.543 -0.864 3.519 1.00 97.44 73 GLU A O 1
ATOM 594 N N . TYR A 1 74 ? -23.094 -2.114 5.295 1.00 98.44 74 TYR A N 1
ATOM 595 C CA . TYR A 1 74 ? -21.713 -2.501 5.599 1.00 98.44 74 TYR A CA 1
ATOM 596 C C . TYR A 1 74 ? -21.110 -3.365 4.484 1.00 98.44 74 TYR A C 1
ATOM 598 O O . TYR A 1 74 ? -20.007 -3.078 4.024 1.00 98.44 74 TYR A O 1
ATOM 606 N N . ARG A 1 75 ? -21.846 -4.379 4.007 1.00 98.50 75 ARG A N 1
ATOM 607 C CA . ARG A 1 75 ? -21.400 -5.232 2.890 1.00 98.50 75 ARG A CA 1
ATOM 608 C C . ARG A 1 75 ? -21.194 -4.434 1.602 1.00 98.50 75 ARG A C 1
ATOM 610 O O . ARG A 1 75 ? -20.231 -4.686 0.886 1.00 98.50 75 ARG A O 1
ATOM 617 N N . GLN A 1 76 ? -22.075 -3.479 1.307 1.00 98.50 76 GLN A N 1
ATOM 618 C CA . GLN A 1 76 ? -21.927 -2.584 0.157 1.00 98.50 76 GLN A CA 1
ATOM 619 C C . GLN A 1 76 ? -20.670 -1.721 0.287 1.00 98.50 76 GLN A C 1
ATOM 621 O O . GLN A 1 76 ? -19.879 -1.657 -0.650 1.00 98.50 76 GLN A O 1
ATOM 626 N N . ALA A 1 77 ? -20.427 -1.138 1.463 1.00 97.88 77 ALA A N 1
ATOM 627 C CA . ALA A 1 77 ? -19.212 -0.370 1.713 1.00 97.88 77 ALA A CA 1
ATOM 628 C C . ALA A 1 77 ? -17.938 -1.227 1.568 1.00 97.88 77 ALA A C 1
ATOM 630 O O . ALA A 1 77 ? -16.967 -0.770 0.970 1.00 97.88 77 ALA A O 1
ATOM 631 N N . GLU A 1 78 ? -17.935 -2.482 2.041 1.00 98.12 78 GLU A N 1
ATOM 632 C CA . GLU A 1 78 ? -16.827 -3.427 1.811 1.00 98.12 78 GLU A CA 1
ATOM 633 C C . GLU A 1 78 ? -16.606 -3.716 0.316 1.00 98.12 78 GLU A C 1
ATOM 635 O O . GLU A 1 78 ? -15.465 -3.771 -0.140 1.00 98.12 78 GLU A O 1
ATOM 640 N N . GLN A 1 79 ? -17.679 -3.874 -0.464 1.00 98.19 79 GLN A N 1
ATOM 641 C CA . GLN A 1 79 ? -17.592 -4.107 -1.911 1.00 98.19 79 GLN A CA 1
ATOM 642 C C . GLN A 1 79 ? -17.045 -2.893 -2.667 1.00 98.19 79 GLN A C 1
ATOM 644 O O . GLN A 1 79 ? -16.215 -3.054 -3.560 1.00 98.19 79 GLN A O 1
ATOM 649 N N . GLU A 1 80 ? -17.481 -1.682 -2.320 1.00 97.50 80 GLU A N 1
ATOM 650 C CA . GLU A 1 80 ? -16.976 -0.443 -2.924 1.00 97.50 80 GLU A CA 1
ATOM 651 C C . GLU A 1 80 ? -15.493 -0.237 -2.629 1.00 97.50 80 GLU A C 1
ATOM 653 O O . GLU A 1 80 ? -14.710 0.118 -3.517 1.00 97.50 80 GLU A O 1
ATOM 658 N N . LEU A 1 81 ? -15.108 -0.510 -1.384 1.00 96.69 81 LEU A N 1
ATOM 659 C CA . LEU A 1 81 ? -13.725 -0.569 -0.960 1.00 96.69 81 LEU A CA 1
ATOM 660 C C . LEU A 1 81 ? -12.960 -1.569 -1.854 1.00 96.69 81 LEU A C 1
ATOM 662 O O . LEU A 1 81 ? -11.963 -1.174 -2.471 1.00 96.69 81 LEU A O 1
ATOM 666 N N . GLN A 1 82 ? -13.430 -2.807 -2.006 1.00 94.38 82 GLN A N 1
ATOM 667 C CA . GLN A 1 82 ? -12.722 -3.825 -2.794 1.00 94.38 82 GLN A CA 1
ATOM 668 C C . GLN A 1 82 ? -12.585 -3.414 -4.262 1.00 94.38 82 GLN A C 1
ATOM 670 O O . GLN A 1 82 ? -11.499 -3.494 -4.832 1.00 94.38 82 GLN A O 1
ATOM 675 N N . ALA A 1 83 ? -13.652 -2.880 -4.856 1.00 95.94 83 ALA A N 1
ATOM 676 C CA . ALA A 1 83 ? -13.623 -2.364 -6.219 1.00 95.94 83 ALA A CA 1
ATOM 677 C C . ALA A 1 83 ? -12.634 -1.194 -6.381 1.00 95.94 83 ALA A C 1
ATOM 679 O O . ALA A 1 83 ? -12.039 -1.010 -7.445 1.00 95.94 83 ALA A O 1
ATOM 680 N N . SER A 1 84 ? -12.439 -0.380 -5.340 1.00 95.75 84 SER A N 1
ATOM 681 C CA . SER A 1 84 ? -11.419 0.672 -5.326 1.00 95.75 84 SER A CA 1
ATOM 682 C C . SER A 1 84 ? -10.002 0.094 -5.338 1.00 95.75 84 SER A C 1
ATOM 684 O O . SER A 1 84 ? -9.175 0.534 -6.141 1.00 95.75 84 SER A O 1
ATOM 686 N N . LEU A 1 85 ? -9.739 -0.925 -4.511 1.00 96.50 85 LEU A N 1
ATOM 687 C CA . LEU A 1 85 ? -8.463 -1.644 -4.506 1.00 96.50 85 LEU A CA 1
ATOM 688 C C . LEU A 1 85 ? -8.162 -2.238 -5.887 1.00 96.50 85 LEU A C 1
ATOM 690 O O . LEU A 1 85 ? -7.086 -1.993 -6.436 1.00 96.50 85 LEU A O 1
ATOM 694 N N . ASP A 1 86 ? -9.118 -2.963 -6.466 1.00 94.44 86 ASP A N 1
ATOM 695 C CA . ASP A 1 86 ? -8.945 -3.637 -7.755 1.00 94.44 86 ASP A CA 1
ATOM 696 C C . ASP A 1 86 ? -8.633 -2.635 -8.875 1.00 94.44 86 ASP A C 1
ATOM 698 O O . ASP A 1 86 ? -7.697 -2.838 -9.653 1.00 94.44 86 ASP A O 1
ATOM 702 N N . ARG A 1 87 ? -9.353 -1.503 -8.921 1.00 96.12 87 ARG A N 1
ATOM 703 C CA . ARG A 1 87 ? -9.071 -0.419 -9.877 1.00 96.12 87 ARG A CA 1
ATOM 704 C C . ARG A 1 87 ? -7.666 0.141 -9.701 1.00 96.12 87 ARG A C 1
ATOM 706 O O . ARG A 1 87 ? -6.937 0.257 -10.682 1.00 96.12 87 ARG A O 1
ATOM 713 N N . ARG A 1 88 ? -7.256 0.444 -8.467 1.00 95.25 88 ARG A N 1
ATOM 714 C CA . ARG A 1 88 ? -5.933 1.020 -8.197 1.00 95.25 88 ARG A CA 1
ATOM 715 C C . ARG A 1 88 ? -4.799 0.057 -8.555 1.00 95.25 88 ARG A C 1
ATOM 717 O O . ARG A 1 88 ? -3.771 0.490 -9.075 1.00 95.25 88 ARG A O 1
ATOM 724 N N . LEU A 1 89 ? -4.978 -1.240 -8.310 1.00 94.94 89 LEU A N 1
ATOM 725 C CA . LEU A 1 89 ? -4.016 -2.267 -8.714 1.00 94.94 89 LEU A CA 1
ATOM 726 C C . LEU A 1 89 ? -3.942 -2.420 -10.238 1.00 94.94 89 LEU A C 1
ATOM 728 O O . LEU A 1 89 ? -2.843 -2.562 -10.776 1.00 94.94 89 LEU A O 1
ATOM 732 N N . ALA A 1 90 ? -5.077 -2.348 -10.937 1.00 93.81 90 ALA A N 1
ATOM 733 C CA . ALA A 1 90 ? -5.113 -2.382 -12.397 1.00 93.81 90 ALA A CA 1
ATOM 734 C C . ALA A 1 90 ? -4.429 -1.152 -13.019 1.00 93.81 90 ALA A C 1
ATOM 736 O O . ALA A 1 90 ? -3.608 -1.303 -13.922 1.00 93.81 90 ALA A O 1
ATOM 737 N N . GLU A 1 91 ? -4.697 0.049 -12.497 1.00 93.88 91 GLU A N 1
ATOM 738 C CA . GLU A 1 91 ? -4.018 1.289 -12.903 1.00 93.88 91 GLU A CA 1
ATOM 739 C C . GLU A 1 91 ? -2.502 1.201 -12.686 1.00 93.88 91 GLU A C 1
ATOM 741 O O . GLU A 1 91 ? -1.718 1.611 -13.542 1.00 93.88 91 GLU A O 1
ATOM 746 N N . TRP A 1 92 ? -2.074 0.622 -11.561 1.00 94.00 92 TRP A N 1
ATOM 747 C CA . TRP A 1 92 ? -0.657 0.418 -11.274 1.00 94.00 92 TRP A CA 1
ATOM 748 C C . TRP A 1 92 ? 0.012 -0.564 -12.241 1.00 94.00 92 TRP A C 1
ATOM 750 O O . TRP A 1 92 ? 1.140 -0.334 -12.690 1.00 94.00 92 TRP A O 1
ATOM 760 N N . ALA A 1 93 ? -0.674 -1.655 -12.580 1.00 92.38 93 ALA A N 1
ATOM 761 C CA . ALA A 1 93 ? -0.188 -2.623 -13.555 1.00 92.38 93 ALA A CA 1
ATOM 762 C C . ALA A 1 93 ? -0.069 -2.001 -14.958 1.00 92.38 93 ALA A C 1
ATOM 764 O O . ALA A 1 93 ? 0.971 -2.148 -15.601 1.00 92.38 93 ALA A O 1
ATOM 765 N N . ASP A 1 94 ? -1.086 -1.256 -15.400 1.00 93.19 94 ASP A N 1
ATOM 766 C CA . ASP A 1 94 ? -1.089 -0.5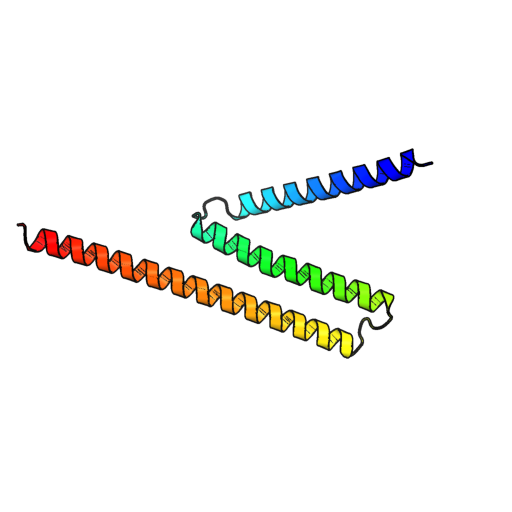46 -16.686 1.00 93.19 94 ASP A CA 1
ATOM 767 C C . ASP A 1 94 ? 0.037 0.496 -16.773 1.00 93.19 94 ASP A C 1
ATOM 769 O O . ASP A 1 94 ? 0.786 0.527 -17.753 1.00 93.19 94 ASP A O 1
ATOM 773 N N . TYR A 1 95 ? 0.226 1.304 -15.725 1.00 94.94 95 TYR A N 1
ATOM 774 C CA . TYR A 1 95 ? 1.337 2.254 -15.654 1.00 94.94 95 TYR A CA 1
ATOM 775 C C . TYR A 1 95 ? 2.694 1.559 -15.827 1.00 94.94 95 TYR A C 1
ATOM 777 O O . TYR A 1 95 ? 3.518 1.994 -16.632 1.00 94.94 95 TYR A O 1
ATOM 785 N N . ASN A 1 96 ? 2.927 0.457 -15.111 1.00 93.44 96 ASN A N 1
ATOM 786 C CA . ASN A 1 96 ? 4.192 -0.270 -15.199 1.00 93.44 96 ASN A CA 1
ATOM 787 C C . ASN A 1 96 ? 4.418 -0.897 -16.578 1.00 93.44 96 ASN A C 1
ATOM 789 O O . ASN A 1 96 ? 5.540 -0.837 -17.079 1.00 93.44 96 ASN A O 1
ATOM 793 N N . ALA A 1 97 ? 3.365 -1.415 -17.215 1.00 92.38 97 ALA A N 1
ATOM 794 C CA . ALA A 1 97 ? 3.439 -1.918 -18.585 1.00 92.38 97 ALA A CA 1
ATOM 795 C C . ALA A 1 97 ? 3.838 -0.812 -19.578 1.00 92.38 97 ALA A C 1
ATOM 797 O O . ALA A 1 97 ? 4.666 -1.037 -20.460 1.00 92.38 97 ALA A O 1
ATOM 798 N N . LYS A 1 98 ? 3.311 0.408 -19.405 1.00 91.62 98 LYS A N 1
ATOM 799 C CA . LYS A 1 98 ? 3.686 1.574 -20.223 1.00 91.62 98 LYS A CA 1
ATOM 800 C C . LYS A 1 98 ? 5.135 2.007 -19.999 1.00 91.62 98 LYS A C 1
ATOM 802 O O . LYS A 1 98 ? 5.818 2.341 -20.965 1.00 91.62 98 LYS A O 1
ATOM 807 N N . VAL A 1 99 ? 5.615 1.980 -18.753 1.00 91.94 99 VAL A N 1
ATOM 808 C CA . VAL A 1 99 ? 7.031 2.243 -18.438 1.00 91.94 99 VAL A CA 1
ATOM 809 C C . VAL A 1 99 ? 7.935 1.218 -19.124 1.00 91.94 99 VAL A C 1
ATOM 811 O O . VAL A 1 99 ? 8.910 1.610 -19.762 1.00 91.94 99 VAL A O 1
ATOM 814 N N . ASP A 1 100 ? 7.592 -0.070 -19.050 1.00 90.00 100 ASP A N 1
ATOM 815 C CA . ASP A 1 100 ? 8.378 -1.143 -19.672 1.00 90.00 100 ASP A CA 1
ATOM 816 C C . ASP A 1 100 ? 8.403 -1.019 -21.202 1.00 90.00 100 ASP A C 1
ATOM 818 O O . ASP A 1 100 ? 9.461 -1.161 -21.813 1.00 90.00 100 ASP A O 1
ATOM 822 N N . ALA A 1 101 ? 7.270 -0.682 -21.828 1.00 89.81 101 ALA A N 1
ATOM 823 C CA . ALA A 1 101 ? 7.198 -0.446 -23.270 1.00 89.81 101 ALA A CA 1
ATOM 824 C C . ALA A 1 101 ? 8.095 0.726 -23.709 1.00 89.81 101 ALA A C 1
ATOM 826 O O . ALA A 1 101 ? 8.913 0.570 -24.614 1.00 89.81 101 ALA A O 1
ATOM 827 N N . ALA A 1 102 ? 8.028 1.867 -23.014 1.00 88.94 102 ALA A N 1
ATOM 828 C CA . ALA A 1 102 ? 8.878 3.022 -23.311 1.00 88.94 102 ALA A CA 1
ATOM 829 C C . ALA A 1 102 ? 10.378 2.714 -23.117 1.00 88.94 102 ALA A C 1
ATOM 831 O O . ALA A 1 102 ? 11.218 3.143 -23.914 1.00 88.94 102 ALA A O 1
ATOM 832 N N . GLN A 1 103 ? 10.722 1.931 -22.087 1.00 87.38 103 GLN A N 1
ATOM 833 C CA . GLN A 1 103 ? 12.084 1.434 -21.856 1.00 87.38 103 GLN A CA 1
ATOM 834 C C . GLN A 1 103 ? 12.536 0.381 -22.891 1.00 87.38 103 GLN A C 1
ATOM 836 O O . GLN A 1 103 ? 13.734 0.212 -23.129 1.00 87.38 103 GLN A O 1
ATOM 841 N N . GLY A 1 104 ? 11.619 -0.322 -23.546 1.00 85.06 104 GLY A N 1
ATOM 842 C CA . GLY A 1 104 ? 11.932 -1.164 -24.701 1.00 85.06 104 GLY A CA 1
ATOM 843 C C . GLY A 1 104 ? 12.217 -0.331 -25.951 1.00 85.06 104 GLY A C 1
ATOM 844 O O . GLY A 1 104 ? 13.227 -0.529 -26.624 1.00 85.06 104 GLY A O 1
ATOM 845 N N . ASP A 1 105 ? 11.367 0.651 -26.235 1.00 85.06 105 ASP A N 1
ATOM 846 C CA . ASP A 1 105 ? 11.460 1.456 -27.455 1.00 85.06 105 ASP A CA 1
ATOM 847 C C . ASP A 1 105 ? 12.746 2.289 -27.514 1.00 85.06 105 ASP A C 1
ATOM 849 O O . ASP A 1 105 ? 13.433 2.299 -28.541 1.00 85.06 105 ASP A O 1
ATOM 853 N N . TRP A 1 106 ? 13.129 2.950 -26.414 1.00 75.50 106 TRP A N 1
ATOM 854 C CA . TRP A 1 106 ? 14.362 3.750 -26.405 1.00 75.50 106 TRP A CA 1
ATOM 855 C C . TRP A 1 106 ? 15.631 2.883 -26.528 1.00 75.50 106 TRP A C 1
ATOM 857 O O . TRP A 1 106 ? 16.571 3.299 -27.204 1.00 75.50 106 TRP A O 1
ATOM 867 N N . THR A 1 107 ? 15.667 1.669 -25.950 1.00 80.94 107 THR A N 1
ATOM 868 C CA . THR A 1 107 ? 16.835 0.773 -26.040 1.00 80.94 107 THR A CA 1
ATOM 869 C C . THR A 1 107 ? 16.982 0.249 -27.458 1.00 80.94 107 THR A C 1
ATOM 871 O O . THR A 1 107 ? 18.074 0.302 -28.018 1.00 80.94 107 THR A O 1
ATOM 874 N N . GLN A 1 108 ? 15.874 -0.150 -28.087 1.00 82.38 108 GLN A N 1
ATOM 875 C CA . GLN A 1 108 ? 15.861 -0.532 -29.498 1.00 82.38 108 GLN A CA 1
ATOM 876 C C . GLN A 1 108 ? 16.283 0.625 -30.412 1.00 82.38 108 GLN A C 1
ATOM 878 O O . GLN A 1 108 ? 17.038 0.414 -31.361 1.00 82.38 108 GLN A O 1
ATOM 883 N N . GLY A 1 109 ? 15.825 1.850 -30.139 1.00 75.88 109 GLY A N 1
ATOM 884 C CA . GLY A 1 109 ? 16.238 3.045 -30.876 1.00 75.88 109 GLY A CA 1
ATOM 885 C C . GLY A 1 109 ? 17.739 3.326 -30.754 1.00 75.88 109 GLY A C 1
ATOM 886 O O . GLY A 1 109 ? 18.397 3.568 -31.766 1.00 75.88 109 GLY A O 1
ATOM 887 N N . ALA A 1 110 ? 18.291 3.234 -29.541 1.00 77.38 110 ALA A N 1
ATOM 888 C CA . ALA A 1 110 ? 19.718 3.412 -29.282 1.00 77.38 110 ALA A CA 1
ATOM 889 C C . ALA A 1 110 ? 20.573 2.340 -29.977 1.00 77.38 110 ALA A C 1
ATOM 891 O O . ALA A 1 110 ? 21.572 2.684 -30.610 1.00 77.38 110 ALA A O 1
ATOM 892 N N . SER A 1 111 ? 20.158 1.067 -29.933 1.00 83.50 111 SER A N 1
ATOM 893 C CA . SER A 1 111 ? 20.830 -0.020 -30.658 1.00 83.50 111 SER A CA 1
ATOM 894 C C . SER A 1 111 ? 20.838 0.229 -32.165 1.00 83.50 111 SER A C 1
ATOM 896 O O . SER A 1 111 ? 21.901 0.195 -32.774 1.00 83.50 111 SER A O 1
ATOM 898 N N . ARG A 1 11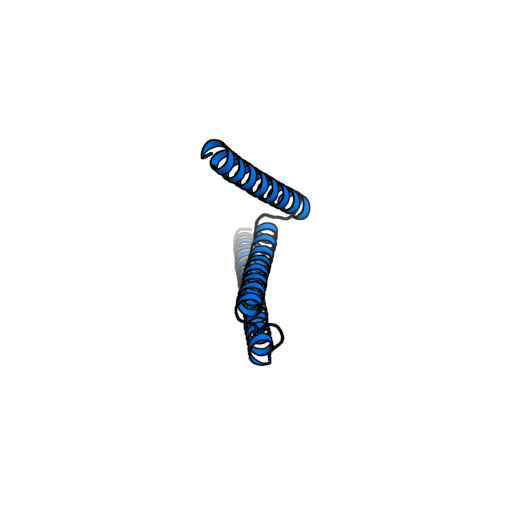2 ? 19.693 0.595 -32.761 1.00 80.81 112 ARG A N 1
ATOM 899 C CA . ARG A 1 112 ? 19.618 0.925 -34.198 1.00 80.81 112 ARG A CA 1
ATOM 900 C C . ARG A 1 112 ? 20.491 2.125 -34.573 1.00 80.81 112 ARG A C 1
ATOM 902 O O . ARG A 1 112 ? 21.098 2.126 -35.638 1.00 80.81 112 ARG A O 1
ATOM 909 N N . ALA A 1 113 ? 20.546 3.159 -33.731 1.00 76.25 113 ALA A N 1
ATOM 910 C CA . ALA A 1 113 ? 21.396 4.323 -33.973 1.00 76.25 113 ALA A CA 1
ATOM 911 C C . ALA A 1 113 ? 22.889 3.952 -33.945 1.00 76.25 113 ALA A C 1
ATOM 913 O O . ALA A 1 113 ? 23.646 4.417 -34.797 1.00 76.25 113 ALA A O 1
ATOM 914 N N . LEU A 1 114 ? 23.294 3.085 -33.011 1.00 80.56 114 LEU A N 1
ATOM 915 C CA . LEU A 1 114 ? 24.654 2.554 -32.936 1.00 80.56 114 LEU A CA 1
ATOM 916 C C . LEU A 1 114 ? 24.991 1.680 -34.152 1.00 80.56 114 LEU A C 1
ATOM 918 O O . LEU A 1 114 ? 26.028 1.895 -34.776 1.00 80.56 114 LEU A O 1
ATOM 922 N N . ASP A 1 115 ? 24.105 0.757 -34.528 1.00 83.12 115 ASP A N 1
ATOM 923 C CA . ASP A 1 115 ? 24.276 -0.096 -35.710 1.00 83.12 115 ASP A CA 1
ATOM 924 C C . ASP A 1 115 ? 24.437 0.751 -36.981 1.00 83.12 115 ASP A C 1
ATOM 926 O O . ASP A 1 115 ? 25.350 0.525 -37.774 1.00 83.12 115 ASP A O 1
ATOM 930 N N . ASN A 1 116 ? 23.606 1.786 -37.146 1.00 76.94 116 ASN A N 1
ATOM 931 C CA . ASN A 1 116 ? 23.694 2.715 -38.274 1.00 76.94 116 ASN A CA 1
ATOM 932 C C . ASN A 1 116 ? 25.004 3.513 -38.290 1.00 76.94 116 ASN A C 1
ATOM 934 O O . ASN A 1 116 ? 25.530 3.772 -39.373 1.00 76.94 116 ASN A O 1
ATOM 938 N N . PHE A 1 117 ? 25.517 3.925 -37.126 1.00 78.31 117 PHE A N 1
ATOM 939 C CA . PHE A 1 117 ? 26.803 4.618 -37.015 1.00 78.31 117 PHE A CA 1
ATOM 940 C C . PHE A 1 117 ? 27.963 3.706 -37.432 1.00 78.31 117 PHE A C 1
ATOM 942 O O . PHE A 1 117 ? 28.814 4.116 -38.218 1.00 78.31 117 PHE A O 1
ATOM 949 N N . LEU A 1 118 ? 27.964 2.454 -36.968 1.00 84.88 118 LEU A N 1
ATOM 950 C CA . LEU A 1 118 ? 28.983 1.463 -37.325 1.00 84.88 118 LEU A CA 1
ATOM 951 C C . LEU A 1 118 ? 28.906 1.056 -38.805 1.00 84.88 118 LEU A C 1
ATOM 953 O O . LEU A 1 118 ? 29.940 0.898 -39.444 1.00 84.88 118 LEU A O 1
ATOM 957 N N . ALA A 1 119 ? 27.701 0.942 -39.370 1.00 80.06 119 ALA A N 1
ATOM 958 C CA . ALA A 1 119 ? 27.498 0.607 -40.780 1.00 80.06 119 ALA A CA 1
ATOM 959 C C . ALA A 1 119 ? 27.899 1.735 -41.752 1.00 80.06 119 ALA A C 1
ATOM 961 O O . ALA A 1 119 ? 28.197 1.459 -42.910 1.00 80.06 119 ALA A O 1
ATOM 962 N N . GLN A 1 120 ? 27.895 2.996 -41.306 1.00 69.19 120 GLN A N 1
ATOM 963 C CA . GLN A 1 120 ? 28.285 4.158 -42.121 1.00 69.19 120 GLN A CA 1
ATOM 964 C C . GLN A 1 120 ? 29.750 4.584 -41.927 1.00 69.19 120 GLN A C 1
ATOM 966 O O . GLN A 1 120 ? 30.231 5.437 -42.670 1.00 69.19 120 GLN A O 1
ATOM 971 N N . GLY A 1 121 ? 30.448 4.023 -40.935 1.00 58.84 121 GLY A N 1
ATOM 972 C CA . GLY A 1 121 ? 31.802 4.417 -40.533 1.00 58.84 121 GLY A CA 1
ATOM 973 C C . GLY A 1 121 ? 32.868 3.320 -40.635 1.00 58.84 121 GLY A C 1
ATOM 974 O O . GLY A 1 121 ? 33.906 3.457 -39.988 1.00 58.84 121 GLY A O 1
ATOM 975 N N . GLY A 1 122 ? 32.615 2.248 -41.395 1.00 49.91 122 GLY A N 1
ATOM 976 C CA . GLY A 1 122 ? 33.566 1.164 -41.688 1.00 49.91 122 GLY A CA 1
ATOM 977 C C . GLY A 1 122 ? 34.079 1.196 -43.120 1.00 49.91 122 GLY A C 1
ATOM 978 O O . GLY A 1 122 ? 33.255 1.453 -44.025 1.00 49.91 122 GLY A O 1
#

Foldseek 3Di:
DVVVVVVVVVVVVVVVVVVVVVVVVVLCVVCPPPDPVVSVLVVVLVVLVVVLVVVLVVLQVVCVVVVNHPPPVSVVVNVVSVVVSVVVVVVSVVVVVVVVVVVVVVVVVVVVVVVVVVVVPD

Sequence (122 aa):
NELKKKTLTLTSQLADEESRVRQQHALALATMGMGDQQRGRYEEHLKIQQHYQEQLEQLKRDSKAKGTYGSDEYRQAEQELQASLDRRLAEWADYNAKVDAAQGDWTQGASRALDNFLAQGG

Radius of gyration: 24.14 Å; chains: 1; bounding box: 60×22×80 Å

pLDDT: mean 91.87, std 7.72, range [49.91, 98.5]

Secondary structure (DSSP, 8-state):
-HHHHHHHHHHHHHHHHHHHHHHHHHHHHHTTT--HHHHHHHHHHHHHHHHHHHHHHHHHHHHHHHT-TTSHHHHHHHHHHHHHHHHHHHHHHHHHHHHHHHHHHHHHHHHHHHHHHHHH--

Organism: Salmonella typhimurium (NCBI:txid90371)

InterPro domains:
  IPR006431 Bacteriophage tail tape measure, C-terminal [TIGR01541] (1-121)